Protein AF-A0A547NQZ8-F1 (afdb_monomer_lite)

Radius of gyration: 15.15 Å; chains: 1; bounding box: 36×28×36 Å

Foldseek 3Di:
DPDDDQDCVRPVPVVVVCVVCVVVVVVVVVVVVVVCVVDDPVVSVVVVVVVLLVVLCVVVVPDVPSSVVSSVVVVVVVVVVVVVCVVVVDDD

Structure (mmCIF, N/CA/C/O backbone):
data_AF-A0A547NQZ8-F1
#
_entry.id   AF-A0A547NQZ8-F1
#
loop_
_atom_site.group_PDB
_atom_site.id
_atom_site.type_symbol
_atom_site.label_atom_id
_atom_site.label_alt_id
_atom_site.label_comp_id
_atom_site.label_asym_id
_atom_site.label_entity_id
_atom_site.label_seq_id
_atom_site.pdbx_PDB_ins_code
_atom_site.Cartn_x
_atom_site.Cartn_y
_atom_site.Cartn_z
_atom_site.occupancy
_atom_site.B_iso_or_equiv
_atom_site.auth_seq_id
_atom_site.auth_comp_id
_atom_site.auth_asym_id
_atom_site.auth_atom_id
_atom_site.pdbx_PDB_model_num
ATOM 1 N N . MET A 1 1 ? -12.471 15.360 1.543 1.00 49.53 1 MET A N 1
ATOM 2 C CA . MET A 1 1 ? -13.284 14.642 2.553 1.00 49.53 1 MET A CA 1
ATOM 3 C C . MET A 1 1 ? -12.334 14.078 3.606 1.00 49.53 1 MET A C 1
ATOM 5 O O . MET A 1 1 ? -11.245 13.676 3.216 1.00 49.53 1 MET A O 1
ATOM 9 N N . LYS A 1 2 ? -12.660 14.092 4.909 1.00 54.38 2 LYS A N 1
ATOM 10 C CA . LYS A 1 2 ? -11.823 13.370 5.890 1.00 54.38 2 LYS A CA 1
ATOM 11 C C . LYS A 1 2 ? -11.945 11.864 5.605 1.00 54.38 2 LYS A C 1
ATOM 13 O O . LYS A 1 2 ? -13.072 11.427 5.373 1.00 54.38 2 LYS A O 1
ATOM 18 N N . PRO A 1 3 ? -10.847 11.089 5.601 1.00 58.03 3 PRO A N 1
ATOM 19 C CA . PRO A 1 3 ? -10.938 9.640 5.483 1.00 58.03 3 PRO A CA 1
ATOM 20 C C . PRO A 1 3 ? -11.779 9.104 6.642 1.00 58.03 3 PRO A C 1
ATOM 22 O O . PRO A 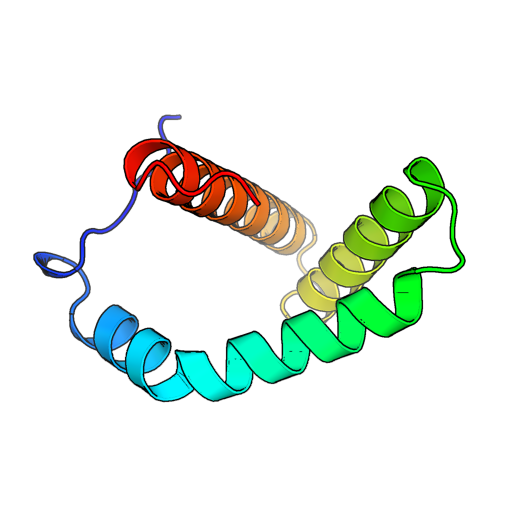1 3 ? -11.520 9.452 7.797 1.00 58.03 3 PRO A O 1
ATOM 25 N N . ILE A 1 4 ? -12.794 8.300 6.334 1.00 68.19 4 ILE A N 1
ATOM 26 C CA . ILE A 1 4 ? -13.508 7.531 7.351 1.00 68.19 4 ILE A CA 1
ATOM 27 C C . ILE A 1 4 ? -12.592 6.360 7.686 1.00 68.19 4 ILE A C 1
ATOM 29 O O . ILE A 1 4 ? -12.367 5.488 6.852 1.00 68.19 4 ILE A O 1
ATOM 33 N N . ILE A 1 5 ? -12.001 6.396 8.875 1.00 76.75 5 ILE A N 1
ATOM 34 C CA . ILE A 1 5 ? -11.173 5.311 9.391 1.00 76.75 5 ILE A CA 1
ATOM 35 C C . ILE A 1 5 ? -12.075 4.517 10.320 1.00 76.75 5 ILE A C 1
ATOM 37 O O . ILE A 1 5 ? -12.409 5.010 11.395 1.00 76.75 5 ILE A O 1
ATOM 41 N N . ALA A 1 6 ? -12.489 3.331 9.881 1.00 79.44 6 ALA A N 1
ATOM 42 C CA . ALA A 1 6 ? -13.209 2.419 10.753 1.00 79.44 6 ALA A CA 1
ATOM 43 C C . ALA A 1 6 ? -12.282 1.972 11.887 1.00 79.44 6 ALA A C 1
ATOM 45 O O . ALA A 1 6 ? -11.121 1.644 11.659 1.00 79.44 6 ALA A O 1
ATOM 46 N N . THR A 1 7 ? -12.798 1.987 13.104 1.00 84.06 7 THR A N 1
ATOM 47 C CA . THR A 1 7 ? -12.141 1.483 14.306 1.00 84.06 7 THR A CA 1
ATOM 48 C C . THR A 1 7 ? -12.308 -0.030 14.421 1.00 84.06 7 THR A C 1
ATOM 50 O O . THR A 1 7 ? -13.204 -0.621 13.817 1.00 84.06 7 THR A O 1
ATOM 53 N N . GLU A 1 8 ? -11.488 -0.669 15.257 1.00 86.06 8 GLU A N 1
ATOM 54 C CA . GLU A 1 8 ? -11.631 -2.097 15.573 1.00 86.06 8 GLU A CA 1
ATOM 55 C C . GLU A 1 8 ? -13.027 -2.431 16.117 1.00 86.06 8 GLU A C 1
ATOM 57 O O . GLU A 1 8 ? -13.602 -3.452 15.758 1.00 86.06 8 GLU A O 1
ATOM 62 N N . SER A 1 9 ? -13.626 -1.534 16.906 1.00 90.06 9 SER A N 1
ATOM 63 C CA . SER A 1 9 ? -15.005 -1.686 17.384 1.00 90.06 9 SER A CA 1
ATOM 64 C C . SER A 1 9 ? -16.061 -1.597 16.279 1.00 90.06 9 SER A C 1
ATOM 66 O O . SER A 1 9 ? -17.127 -2.187 16.420 1.00 90.06 9 SER A O 1
ATOM 68 N N . GLU A 1 10 ? -15.792 -0.861 15.197 1.00 91.75 10 GLU A N 1
ATOM 69 C CA . GLU A 1 10 ? -16.724 -0.706 14.072 1.00 91.75 10 GLU A CA 1
ATOM 70 C C . GLU A 1 10 ? -16.602 -1.846 13.050 1.00 91.75 10 GLU A C 1
ATOM 72 O O . GLU A 1 10 ? -17.569 -2.135 12.349 1.00 91.75 10 GLU A O 1
ATOM 77 N N . GLN A 1 11 ? -15.432 -2.487 12.945 1.00 91.00 11 GLN A N 1
ATOM 78 C CA . GLN A 1 11 ? -15.151 -3.564 11.982 1.00 91.00 11 GLN A CA 1
ATOM 79 C C . GLN A 1 11 ? -14.337 -4.718 12.611 1.00 91.00 11 GLN A C 1
ATOM 81 O O . GLN A 1 11 ? -13.252 -5.052 12.120 1.00 91.00 11 GLN A O 1
ATOM 86 N N . PRO A 1 12 ? -14.829 -5.365 13.684 1.00 92.44 12 PRO A N 1
ATOM 87 C CA . PRO A 1 12 ? -14.032 -6.309 14.474 1.00 92.44 12 PRO A CA 1
ATOM 88 C C . PRO A 1 12 ? -13.567 -7.532 13.672 1.00 92.44 12 PRO A C 1
ATOM 90 O O . PRO A 1 12 ? -12.453 -8.016 13.861 1.00 92.44 12 PRO A O 1
ATOM 93 N N . GLU A 1 13 ? -14.379 -8.011 12.729 1.00 94.88 13 GLU A N 1
ATOM 94 C CA . GLU A 1 13 ? -14.048 -9.175 11.899 1.00 94.88 13 GLU A CA 1
ATOM 95 C C . GLU A 1 13 ? -12.891 -8.894 10.931 1.00 94.88 13 GLU A C 1
ATOM 97 O O . GLU A 1 13 ? -12.000 -9.731 10.767 1.00 94.88 13 GLU A O 1
ATOM 102 N N . LEU A 1 14 ? -12.864 -7.701 10.324 1.00 90.75 14 LEU A N 1
ATOM 103 C CA . LEU A 1 14 ? -11.787 -7.293 9.419 1.00 90.75 14 LEU A CA 1
ATOM 104 C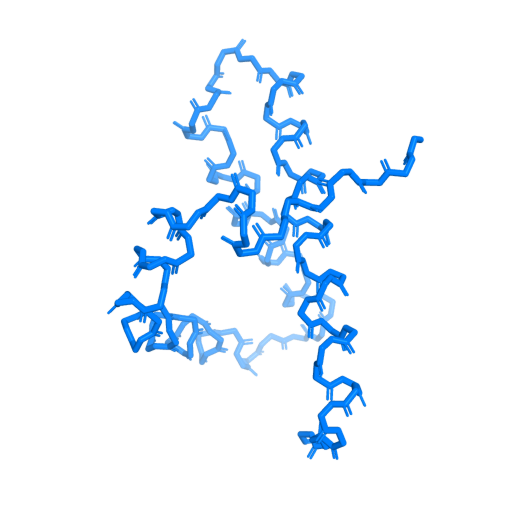 C . LEU A 1 14 ? -10.474 -7.100 10.179 1.00 90.75 14 LEU A C 1
ATOM 106 O O . LEU A 1 14 ? -9.422 -7.537 9.714 1.00 90.75 14 LEU A O 1
ATOM 110 N N . TYR A 1 15 ? -10.536 -6.498 11.367 1.00 90.81 15 TYR A N 1
ATOM 111 C CA . TYR A 1 15 ? -9.366 -6.356 12.230 1.00 90.81 15 TYR A CA 1
ATOM 112 C C . TYR A 1 15 ? -8.823 -7.721 12.665 1.00 90.81 15 TYR A C 1
ATOM 114 O O . TYR A 1 15 ? -7.630 -7.979 12.503 1.00 90.81 15 TYR A O 1
ATOM 122 N N . ALA A 1 16 ? -9.689 -8.634 13.115 1.00 94.06 16 ALA A N 1
ATOM 123 C CA . ALA A 1 16 ? -9.289 -9.988 13.497 1.00 94.06 16 ALA A CA 1
ATOM 124 C C . ALA A 1 16 ? -8.648 -10.762 12.332 1.00 94.06 16 ALA A C 1
ATOM 126 O O . ALA A 1 16 ? -7.657 -11.473 12.520 1.00 94.06 16 ALA A O 1
ATOM 127 N N . LEU A 1 17 ? -9.182 -10.604 11.117 1.00 95.62 17 LEU A N 1
ATOM 128 C CA . LEU A 1 17 ? -8.621 -11.189 9.903 1.00 95.62 17 LEU A CA 1
ATOM 129 C C . LEU A 1 17 ? -7.205 -10.667 9.623 1.00 95.62 17 LEU A C 1
ATOM 131 O O . LEU A 1 17 ? -6.278 -11.462 9.445 1.00 95.62 17 LEU A O 1
ATOM 135 N N . VAL A 1 18 ? -7.029 -9.344 9.627 1.00 92.19 18 VAL A N 1
ATOM 136 C CA . VAL A 1 18 ? -5.729 -8.710 9.374 1.00 92.19 18 VAL A CA 1
ATOM 137 C C . VAL A 1 18 ? -4.716 -9.085 10.455 1.00 92.19 18 VAL A C 1
ATOM 139 O O . VAL A 1 18 ? -3.576 -9.404 10.120 1.00 92.19 18 VAL A O 1
ATOM 142 N N . GLU A 1 19 ? -5.107 -9.117 11.733 1.00 93.19 19 GLU A N 1
ATOM 143 C CA . GLU A 1 19 ? -4.228 -9.542 12.832 1.00 93.19 19 GLU A CA 1
ATOM 144 C C . GLU A 1 19 ? -3.773 -10.994 12.684 1.00 93.19 19 GLU A C 1
ATOM 146 O O . GLU A 1 19 ? -2.580 -11.292 12.790 1.00 93.19 19 GLU A O 1
ATOM 151 N N . ARG A 1 20 ? -4.702 -11.900 12.358 1.00 96.81 20 ARG A N 1
ATOM 152 C CA . ARG A 1 20 ? -4.388 -13.311 12.095 1.00 96.81 20 ARG A CA 1
ATOM 153 C C . ARG A 1 20 ? -3.359 -13.461 10.972 1.00 96.81 20 ARG A C 1
ATOM 155 O O . ARG A 1 20 ? -2.488 -14.329 11.035 1.00 96.81 20 ARG A O 1
ATOM 162 N N . GLU A 1 21 ? -3.449 -12.625 9.943 1.00 97.38 21 GLU A N 1
ATOM 163 C CA . GLU A 1 21 ? -2.596 -12.691 8.753 1.00 97.38 21 GLU A CA 1
ATOM 164 C C . GLU A 1 21 ? -1.330 -11.828 8.853 1.00 97.38 21 GLU A C 1
ATOM 166 O O . GLU A 1 21 ? -0.396 -12.004 8.061 1.00 97.38 21 GLU A O 1
ATOM 171 N N . ARG A 1 22 ? -1.228 -10.965 9.872 1.00 94.12 22 ARG A N 1
ATOM 172 C CA . ARG A 1 22 ? -0.126 -10.015 10.085 1.00 94.12 22 ARG A CA 1
ATOM 173 C C . ARG A 1 22 ? 1.267 -10.643 9.966 1.00 94.12 22 ARG A C 1
ATOM 175 O O . ARG A 1 22 ? 2.113 -10.057 9.284 1.00 94.12 22 ARG A O 1
ATOM 182 N N . PRO A 1 23 ? 1.556 -11.842 10.518 1.00 96.06 23 PRO A N 1
ATOM 183 C CA . PRO A 1 23 ? 2.868 -12.462 10.340 1.00 96.06 23 PRO A CA 1
ATOM 184 C C . PRO A 1 23 ? 3.191 -12.793 8.876 1.00 96.06 23 PRO A C 1
ATOM 186 O O . PRO A 1 23 ? 4.338 -12.654 8.449 1.00 96.06 23 PRO A O 1
ATOM 189 N N . ALA A 1 24 ? 2.202 -13.244 8.100 1.00 97.44 24 ALA A N 1
ATOM 190 C CA . ALA A 1 24 ? 2.376 -13.550 6.683 1.00 97.44 24 ALA A CA 1
ATOM 191 C C . ALA A 1 24 ? 2.530 -12.269 5.854 1.00 97.44 24 ALA A C 1
ATOM 193 O O . ALA A 1 24 ? 3.455 -12.191 5.040 1.00 97.44 24 ALA A O 1
ATOM 194 N N . ILE A 1 25 ? 1.709 -11.253 6.138 1.00 94.06 25 ILE A N 1
ATOM 195 C CA . ILE A 1 25 ? 1.793 -9.915 5.535 1.00 94.06 25 ILE A CA 1
ATOM 196 C C . ILE A 1 25 ? 3.203 -9.344 5.727 1.00 94.06 25 ILE A C 1
ATOM 198 O O . ILE A 1 25 ? 3.882 -9.015 4.754 1.00 94.06 25 ILE A O 1
ATOM 202 N N . ASN A 1 26 ? 3.708 -9.333 6.964 1.00 92.88 26 ASN A N 1
ATOM 203 C CA . ASN A 1 26 ? 5.039 -8.814 7.279 1.00 92.88 26 ASN A CA 1
ATOM 204 C C . ASN A 1 26 ? 6.155 -9.558 6.531 1.00 92.88 26 ASN A C 1
ATOM 206 O O . ASN A 1 26 ? 7.118 -8.942 6.070 1.00 92.88 26 ASN A O 1
ATOM 210 N N . ARG A 1 27 ? 6.056 -10.887 6.383 1.00 95.81 27 ARG A N 1
ATOM 211 C CA . ARG A 1 27 ? 7.037 -11.663 5.605 1.00 95.81 27 ARG A CA 1
ATOM 212 C C . ARG A 1 27 ? 7.003 -11.301 4.121 1.00 95.81 27 ARG A C 1
ATOM 214 O O . ARG A 1 27 ? 8.069 -11.145 3.524 1.00 95.81 27 ARG A O 1
ATOM 221 N N . ALA A 1 28 ? 5.813 -11.158 3.541 1.00 94.31 28 ALA A N 1
ATOM 222 C CA . ALA A 1 28 ? 5.645 -10.793 2.138 1.00 94.31 28 ALA A CA 1
ATOM 223 C C . ALA A 1 28 ? 6.209 -9.392 1.852 1.00 94.31 28 ALA A C 1
ATOM 225 O O . ALA A 1 28 ? 7.066 -9.246 0.978 1.00 94.31 28 ALA A O 1
ATOM 226 N N . VAL A 1 29 ? 5.833 -8.399 2.665 1.00 91.06 29 VAL A N 1
ATOM 227 C CA . VAL A 1 29 ? 6.325 -7.016 2.549 1.00 91.06 29 VAL A CA 1
ATOM 228 C C . VAL A 1 29 ? 7.848 -6.966 2.668 1.00 91.06 29 VAL A C 1
ATOM 230 O O . VAL A 1 29 ? 8.516 -6.382 1.816 1.00 91.06 29 VAL A O 1
ATOM 233 N N . ASN A 1 30 ? 8.432 -7.652 3.655 1.00 91.88 30 ASN A N 1
ATOM 234 C CA . ASN A 1 30 ? 9.888 -7.699 3.818 1.00 91.88 30 ASN A CA 1
ATOM 235 C C . ASN A 1 30 ? 10.605 -8.345 2.625 1.00 91.88 30 ASN A C 1
ATOM 237 O O . ASN A 1 30 ? 11.703 -7.922 2.259 1.00 91.88 30 ASN A O 1
ATOM 241 N N . LYS A 1 31 ? 10.014 -9.378 2.014 1.00 94.06 31 LYS A N 1
ATOM 242 C CA . LYS A 1 31 ? 10.573 -10.014 0.814 1.00 94.06 31 LYS A CA 1
ATOM 243 C C . LYS A 1 31 ? 10.572 -9.045 -0.369 1.00 94.06 31 LYS A C 1
ATOM 245 O O . LYS A 1 31 ? 11.593 -8.927 -1.040 1.00 94.06 31 LYS A O 1
ATOM 250 N N . MET A 1 32 ? 9.474 -8.327 -0.586 1.00 89.56 32 MET A N 1
ATOM 251 C CA . MET A 1 32 ? 9.362 -7.339 -1.662 1.00 89.56 32 MET A CA 1
ATOM 252 C C . MET A 1 32 ? 10.307 -6.154 -1.442 1.00 89.56 32 MET A C 1
ATOM 254 O O . MET A 1 32 ? 11.035 -5.764 -2.351 1.00 89.56 32 MET A O 1
ATOM 258 N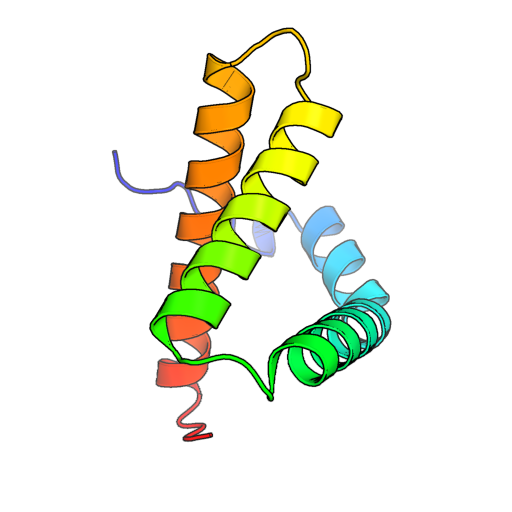 N . ALA A 1 33 ? 10.394 -5.646 -0.210 1.00 89.31 33 ALA A N 1
ATOM 259 C CA . ALA A 1 33 ? 11.333 -4.587 0.150 1.00 89.31 33 ALA A CA 1
ATOM 260 C C . ALA A 1 33 ? 12.789 -4.987 -0.141 1.00 89.31 33 ALA A C 1
ATOM 262 O O . ALA A 1 33 ? 13.564 -4.186 -0.658 1.00 89.31 33 ALA A O 1
ATOM 263 N N . LYS A 1 34 ? 13.170 -6.248 0.123 1.00 93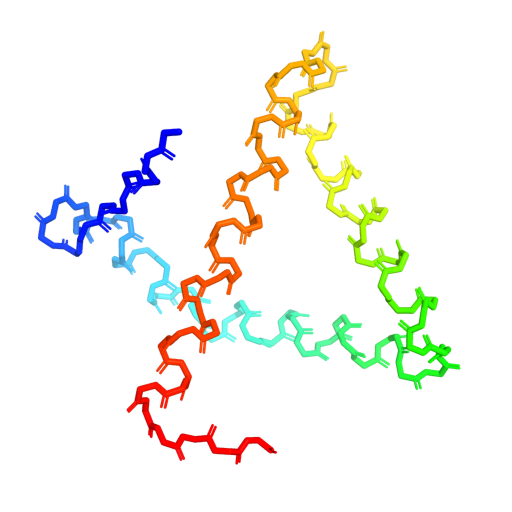.19 34 LYS A N 1
ATOM 264 C CA . LYS A 1 34 ? 14.508 -6.764 -0.218 1.00 93.19 34 LYS A CA 1
ATOM 265 C C . LYS A 1 34 ? 14.796 -6.713 -1.718 1.00 93.19 34 LYS A C 1
ATOM 267 O O . LYS A 1 34 ? 15.920 -6.382 -2.081 1.00 93.19 34 LYS A O 1
ATOM 272 N N . GLN A 1 35 ? 13.811 -7.008 -2.567 1.00 92.38 35 GLN A N 1
ATOM 273 C CA . GLN A 1 35 ? 13.980 -6.983 -4.026 1.00 92.38 35 GLN A CA 1
ATOM 274 C C . GLN A 1 35 ? 14.248 -5.571 -4.568 1.00 92.38 35 GLN A C 1
ATOM 276 O O . GLN A 1 35 ? 14.876 -5.433 -5.611 1.00 92.38 35 GLN A O 1
ATOM 281 N N . MET A 1 36 ? 13.837 -4.528 -3.843 1.00 94.12 36 MET A N 1
ATOM 282 C CA . MET A 1 36 ? 14.002 -3.132 -4.258 1.00 94.12 36 MET A CA 1
ATOM 283 C C . MET A 1 36 ? 15.293 -2.465 -3.742 1.00 94.12 36 MET A C 1
ATOM 285 O O . MET A 1 36 ? 15.607 -1.358 -4.167 1.00 94.12 36 MET A O 1
ATOM 289 N N . ARG A 1 37 ? 16.081 -3.119 -2.870 1.00 90.38 37 ARG A N 1
ATOM 290 C CA . ARG A 1 37 ? 17.250 -2.511 -2.185 1.00 90.38 37 ARG A CA 1
ATOM 291 C C . ARG A 1 37 ? 18.356 -1.977 -3.105 1.00 90.38 37 ARG A C 1
ATOM 293 O O . ARG A 1 37 ? 19.133 -1.141 -2.663 1.00 90.38 37 ARG A O 1
ATOM 300 N N . GLY A 1 38 ? 18.459 -2.475 -4.337 1.00 92.94 38 GLY A N 1
ATOM 301 C CA . GLY A 1 38 ? 19.461 -2.026 -5.314 1.00 92.94 38 GLY A CA 1
ATOM 302 C C . GLY A 1 38 ? 19.043 -0.804 -6.139 1.00 92.94 38 GLY A C 1
ATOM 303 O O . GLY A 1 38 ? 19.836 -0.308 -6.931 1.00 92.94 38 GLY A O 1
ATOM 304 N N . LEU A 1 39 ? 17.802 -0.338 -5.988 1.00 96.12 39 LEU A N 1
ATOM 305 C CA . LEU A 1 39 ? 17.259 0.797 -6.728 1.00 96.12 39 LEU A CA 1
ATOM 306 C C . LEU A 1 39 ? 17.489 2.111 -5.971 1.00 96.12 39 LEU A C 1
ATOM 308 O O . LEU A 1 39 ? 17.519 2.122 -4.738 1.00 96.12 39 LEU A O 1
ATOM 312 N N . SER A 1 40 ? 17.578 3.229 -6.700 1.00 96.94 40 SER A N 1
ATOM 313 C CA . SER A 1 40 ? 17.538 4.564 -6.085 1.00 96.94 40 SER A CA 1
ATOM 314 C C . SER A 1 40 ? 16.209 4.800 -5.366 1.00 96.94 40 SER A C 1
ATOM 316 O O . SER A 1 40 ? 15.198 4.192 -5.711 1.00 96.94 40 SER A O 1
ATOM 318 N N . ASP A 1 41 ? 16.186 5.715 -4.403 1.00 95.50 41 ASP A N 1
ATOM 319 C CA . ASP A 1 41 ? 14.980 6.132 -3.676 1.00 95.50 41 ASP A CA 1
ATOM 320 C C . ASP A 1 41 ? 13.801 6.494 -4.604 1.00 95.50 41 ASP A C 1
ATOM 322 O O . ASP A 1 41 ? 12.685 5.997 -4.428 1.00 95.50 41 ASP A O 1
ATOM 326 N N . VAL A 1 42 ? 14.052 7.278 -5.657 1.00 97.12 42 VAL A N 1
ATOM 327 C CA . VAL A 1 42 ? 13.052 7.635 -6.674 1.00 97.12 42 VAL A CA 1
ATOM 328 C C . VAL A 1 42 ? 12.567 6.395 -7.425 1.00 97.12 42 VAL A C 1
ATOM 330 O O . VAL A 1 42 ? 11.368 6.240 -7.651 1.00 97.12 42 VAL A O 1
ATOM 333 N N . SER A 1 43 ? 13.472 5.480 -7.773 1.00 96.81 43 SER A N 1
ATOM 334 C CA . SER A 1 43 ? 13.119 4.248 -8.487 1.00 96.81 43 SER A CA 1
ATOM 335 C C . SER A 1 43 ? 12.317 3.285 -7.608 1.00 96.81 43 SER A C 1
ATOM 337 O O . SER A 1 43 ? 11.369 2.671 -8.089 1.00 96.81 43 SER A O 1
ATOM 339 N N . GLN A 1 44 ? 12.630 3.190 -6.311 1.00 95.00 44 GLN A N 1
ATOM 340 C CA . GLN A 1 44 ? 11.838 2.422 -5.345 1.00 95.00 44 GLN A CA 1
ATOM 341 C C . GLN A 1 44 ? 10.416 2.985 -5.237 1.00 95.00 44 GLN A C 1
ATOM 343 O O . GLN A 1 44 ? 9.446 2.229 -5.271 1.00 95.00 44 GLN A O 1
ATOM 348 N N . LYS A 1 45 ? 10.275 4.318 -5.190 1.00 93.94 45 LYS A N 1
ATOM 349 C CA . LYS A 1 45 ? 8.966 4.984 -5.201 1.00 93.94 45 LYS A CA 1
ATOM 350 C C . LYS A 1 45 ? 8.164 4.647 -6.462 1.00 93.94 45 LYS A C 1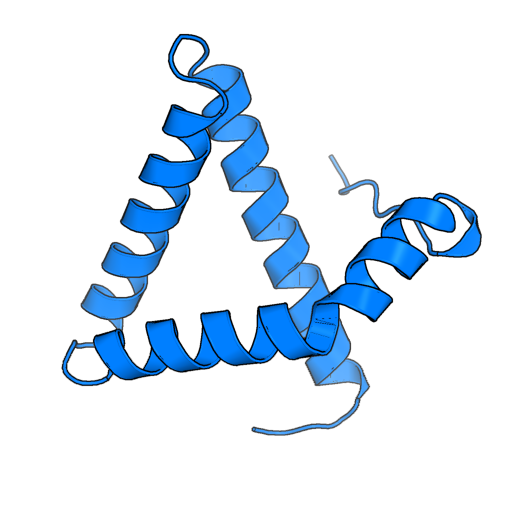
ATOM 352 O O . LYS A 1 45 ? 6.982 4.324 -6.359 1.00 93.94 45 LYS A O 1
ATOM 357 N N . VAL A 1 46 ? 8.790 4.709 -7.638 1.00 96.31 46 VAL A N 1
ATOM 358 C CA . VAL A 1 46 ? 8.130 4.372 -8.912 1.00 96.31 46 VAL A CA 1
ATOM 359 C C . VAL A 1 46 ? 7.726 2.897 -8.950 1.00 96.31 46 VAL A C 1
ATOM 361 O O . VAL A 1 46 ? 6.601 2.598 -9.342 1.00 96.31 46 VAL A O 1
ATOM 364 N N . ALA A 1 47 ? 8.582 1.988 -8.478 1.00 95.12 47 ALA A N 1
ATOM 365 C CA . ALA A 1 47 ? 8.274 0.561 -8.419 1.00 95.12 47 ALA A CA 1
ATOM 366 C C . ALA A 1 47 ? 7.048 0.269 -7.536 1.00 95.12 47 ALA A C 1
ATOM 368 O O . ALA A 1 47 ? 6.160 -0.482 -7.940 1.00 95.12 47 ALA A O 1
ATOM 369 N N . ILE A 1 48 ? 6.952 0.908 -6.363 1.00 94.06 48 ILE A N 1
ATOM 370 C CA . ILE A 1 48 ? 5.780 0.789 -5.482 1.00 94.06 48 ILE A CA 1
ATOM 371 C C . ILE A 1 48 ? 4.525 1.330 -6.178 1.00 94.06 48 ILE A C 1
ATOM 373 O O . ILE A 1 48 ? 3.488 0.673 -6.155 1.00 94.06 48 ILE A O 1
ATOM 377 N N . ALA A 1 49 ? 4.614 2.486 -6.843 1.00 95.12 49 ALA A N 1
ATOM 378 C CA . ALA A 1 49 ? 3.481 3.060 -7.566 1.00 95.12 49 ALA A CA 1
ATOM 379 C C . ALA A 1 49 ? 2.988 2.146 -8.704 1.00 95.12 49 ALA A C 1
ATOM 381 O O . ALA A 1 49 ? 1.785 1.923 -8.837 1.00 95.12 49 ALA A O 1
ATOM 382 N N . GLN A 1 50 ? 3.904 1.570 -9.489 1.00 95.62 50 GLN A N 1
ATOM 383 C CA . GLN A 1 50 ? 3.572 0.623 -10.559 1.00 95.62 50 GLN A CA 1
ATOM 384 C C . GLN A 1 50 ? 2.925 -0.652 -10.018 1.00 95.62 50 GLN A C 1
ATOM 386 O O . GLN A 1 50 ? 1.957 -1.147 -10.598 1.00 95.62 50 GLN A O 1
ATOM 391 N N . LEU A 1 51 ? 3.428 -1.172 -8.897 1.00 94.19 51 LEU A N 1
ATOM 392 C CA . LEU A 1 51 ? 2.846 -2.343 -8.258 1.00 94.19 51 LEU A CA 1
ATOM 393 C C . LEU A 1 51 ? 1.422 -2.062 -7.760 1.00 94.19 51 LEU A C 1
ATOM 395 O O . LEU A 1 51 ? 0.523 -2.861 -8.020 1.00 94.19 51 LEU A O 1
ATOM 399 N N . THR A 1 52 ? 1.204 -0.921 -7.101 1.00 94.81 52 THR A N 1
ATOM 400 C CA . THR A 1 52 ? -0.127 -0.490 -6.650 1.00 94.81 52 THR A CA 1
ATOM 401 C C . THR A 1 52 ? -1.094 -0.360 -7.823 1.00 94.81 52 THR A C 1
ATOM 403 O O . THR A 1 52 ? -2.197 -0.894 -7.756 1.00 94.81 52 THR A O 1
ATOM 406 N N . ALA A 1 53 ? -0.676 0.284 -8.918 1.00 95.81 53 ALA A N 1
ATOM 407 C CA . ALA A 1 53 ? -1.501 0.421 -10.117 1.00 95.81 53 ALA A CA 1
ATOM 408 C C . ALA A 1 53 ? -1.839 -0.942 -10.744 1.00 95.81 53 ALA A C 1
ATOM 410 O O . ALA A 1 53 ? -2.991 -1.193 -11.086 1.00 95.81 53 ALA A O 1
ATOM 411 N N . THR A 1 54 ? -0.857 -1.845 -10.835 1.00 95.12 54 THR A N 1
ATOM 412 C CA . THR A 1 54 ? -1.053 -3.209 -11.356 1.00 95.12 54 THR A CA 1
ATOM 413 C C . THR A 1 54 ? -2.082 -3.971 -10.527 1.00 95.12 54 THR A C 1
ATOM 415 O O . THR A 1 54 ? -2.977 -4.607 -11.078 1.00 95.12 54 THR A O 1
ATOM 418 N N . TRP A 1 55 ? -1.986 -3.890 -9.200 1.00 94.81 55 TRP A N 1
ATOM 419 C CA . TRP A 1 55 ? -2.934 -4.550 -8.309 1.00 94.81 55 TRP A CA 1
ATOM 420 C C . TRP A 1 55 ? -4.330 -3.916 -8.370 1.00 94.81 55 TRP A C 1
ATOM 422 O O . TRP A 1 55 ? -5.323 -4.640 -8.423 1.00 94.81 55 TRP A O 1
ATOM 432 N N . ALA A 1 56 ? -4.429 -2.584 -8.413 1.00 95.94 56 ALA A N 1
ATOM 433 C CA . ALA A 1 56 ? -5.710 -1.888 -8.518 1.00 95.94 56 ALA A CA 1
ATOM 434 C C . ALA A 1 56 ? -6.447 -2.250 -9.818 1.00 95.94 56 ALA A C 1
ATOM 436 O O . ALA A 1 56 ? -7.620 -2.613 -9.772 1.00 95.94 56 ALA A O 1
ATOM 437 N N . LEU A 1 57 ? -5.738 -2.251 -10.951 1.00 95.62 57 LEU A N 1
ATOM 438 C CA . LEU A 1 57 ? -6.290 -2.657 -12.247 1.00 95.62 57 LEU A CA 1
ATOM 439 C C . LEU A 1 57 ? -6.612 -4.155 -12.313 1.00 95.62 57 LEU A C 1
ATOM 441 O O . LEU A 1 57 ? -7.512 -4.546 -13.040 1.00 95.62 57 LEU A O 1
ATOM 445 N N . ALA A 1 58 ? -5.930 -5.009 -11.548 1.00 95.75 58 ALA A N 1
ATOM 446 C CA . ALA A 1 58 ? -6.305 -6.420 -11.459 1.00 95.75 58 ALA A CA 1
ATOM 447 C C . ALA A 1 58 ? -7.639 -6.635 -10.715 1.00 95.75 58 ALA A C 1
ATOM 449 O O . ALA A 1 58 ? -8.340 -7.601 -11.003 1.00 95.75 58 ALA A O 1
ATOM 450 N N . ASN A 1 59 ? -7.992 -5.753 -9.771 1.00 96.12 59 ASN A N 1
ATOM 451 C CA . ASN A 1 59 ? -9.267 -5.814 -9.043 1.00 96.12 59 ASN A CA 1
ATOM 452 C C . ASN A 1 59 ? -10.403 -5.108 -9.794 1.00 96.12 59 ASN A C 1
ATOM 454 O O . ASN A 1 59 ? -11.538 -5.575 -9.761 1.00 96.12 59 ASN A O 1
ATOM 458 N N . TYR A 1 60 ? -10.092 -4.006 -10.479 1.00 96.06 60 TYR A N 1
ATOM 459 C CA . TYR A 1 60 ? -11.051 -3.194 -11.229 1.00 96.06 60 TYR A CA 1
ATOM 460 C C . TYR A 1 60 ? -10.537 -2.938 -12.657 1.00 96.06 60 TYR A C 1
ATOM 462 O O . TYR A 1 60 ? -10.149 -1.817 -12.986 1.00 96.06 60 TYR A O 1
ATOM 470 N N . PRO A 1 61 ? -10.488 -3.973 -13.517 1.00 94.50 61 PRO A N 1
ATOM 471 C CA . PRO A 1 61 ? -9.871 -3.868 -14.844 1.00 94.50 61 PRO A CA 1
ATOM 472 C C . PRO A 1 61 ? -10.642 -2.972 -15.814 1.00 94.50 61 PRO A C 1
ATOM 474 O O . PRO A 1 61 ? -10.048 -2.394 -16.721 1.00 94.50 61 PRO A O 1
ATOM 477 N N . GLU A 1 62 ? -11.954 -2.858 -15.626 1.00 96.56 62 GLU A N 1
ATOM 478 C CA . GLU A 1 62 ? -12.856 -2.116 -16.514 1.00 96.56 62 GLU A CA 1
ATOM 479 C C . GLU A 1 62 ? -13.321 -0.784 -15.909 1.00 96.56 62 GLU A C 1
ATOM 481 O O . GLU A 1 62 ? -13.981 0.002 -16.583 1.00 96.56 62 GLU A O 1
ATOM 486 N N . ASP A 1 63 ? -12.957 -0.510 -14.653 1.00 95.94 63 ASP A N 1
ATOM 487 C CA . ASP A 1 63 ? -13.398 0.670 -13.913 1.00 95.94 63 ASP A CA 1
ATOM 488 C C . ASP A 1 63 ? -12.190 1.425 -13.348 1.00 95.94 63 ASP A C 1
ATOM 490 O O . ASP A 1 63 ? -11.677 1.158 -12.255 1.00 95.94 63 ASP A O 1
ATOM 494 N N . VAL A 1 64 ? -11.716 2.382 -14.145 1.00 95.00 64 VAL A N 1
ATOM 495 C CA . VAL A 1 64 ? -10.569 3.226 -13.799 1.00 95.00 64 VAL A CA 1
ATOM 496 C C . VAL A 1 64 ? -10.874 4.100 -12.584 1.00 95.00 64 VAL A C 1
ATOM 498 O O . VAL A 1 64 ? -9.978 4.326 -11.772 1.00 95.00 64 VAL A O 1
ATOM 501 N N . ASP A 1 65 ? -12.115 4.553 -12.408 1.00 95.94 65 ASP A N 1
ATOM 502 C CA . ASP A 1 65 ? -12.491 5.410 -11.282 1.00 95.94 65 ASP A CA 1
ATOM 503 C C . ASP A 1 65 ? -12.455 4.631 -9.958 1.00 95.94 65 ASP A C 1
ATOM 505 O O . ASP A 1 65 ? -11.955 5.137 -8.942 1.00 95.94 65 ASP A O 1
ATOM 509 N N . LEU A 1 66 ? -12.886 3.365 -9.962 1.00 95.31 66 LEU A N 1
ATOM 510 C CA . LEU A 1 66 ? -12.719 2.466 -8.818 1.00 95.31 66 LEU A CA 1
ATOM 511 C C . LEU A 1 66 ? -11.252 2.092 -8.580 1.00 95.31 66 LEU A C 1
ATOM 513 O O . LEU A 1 66 ? -10.810 2.087 -7.428 1.00 95.31 66 LEU A O 1
ATOM 517 N N . ALA A 1 67 ? -10.463 1.849 -9.631 1.00 95.88 67 ALA A N 1
ATOM 518 C CA . ALA A 1 67 ? -9.026 1.600 -9.493 1.00 95.88 67 ALA A CA 1
ATOM 519 C C . ALA A 1 67 ? -8.290 2.805 -8.869 1.00 95.88 67 ALA A C 1
ATOM 521 O O . ALA A 1 67 ? -7.458 2.636 -7.970 1.00 95.88 67 ALA A O 1
ATOM 522 N N . LEU A 1 68 ? -8.633 4.028 -9.286 1.00 95.31 68 LEU A N 1
ATOM 523 C CA . LEU A 1 68 ? -8.118 5.270 -8.703 1.00 95.31 68 LEU A CA 1
ATOM 524 C C . LEU A 1 68 ? -8.552 5.427 -7.241 1.00 95.31 68 LEU A C 1
ATOM 526 O O . LEU A 1 68 ? -7.724 5.743 -6.382 1.00 95.31 68 LEU A O 1
ATOM 530 N N . SER A 1 69 ? -9.820 5.143 -6.938 1.00 94.38 69 SER A N 1
ATOM 531 C CA . SER A 1 69 ? -10.352 5.188 -5.570 1.00 94.38 69 SER A CA 1
ATOM 532 C C . SER A 1 69 ? -9.630 4.204 -4.642 1.00 94.38 69 SER A C 1
ATOM 534 O O . SER A 1 69 ? -9.288 4.546 -3.508 1.00 94.38 69 SER A O 1
ATOM 536 N N . LEU A 1 70 ? -9.330 2.999 -5.132 1.00 93.75 70 LEU A N 1
ATOM 537 C CA . LEU A 1 70 ? -8.572 1.986 -4.401 1.00 93.75 70 LEU A CA 1
ATOM 538 C C . LEU A 1 70 ? -7.117 2.414 -4.155 1.00 93.75 70 LEU A C 1
ATOM 540 O O . LEU A 1 70 ? -6.600 2.244 -3.049 1.00 93.75 70 LEU A O 1
ATOM 544 N N . SER A 1 71 ? -6.465 3.019 -5.151 1.00 94.75 71 SER A N 1
ATOM 545 C CA . SER A 1 71 ? -5.120 3.582 -4.986 1.00 94.75 71 SER A CA 1
ATOM 546 C C . SER A 1 71 ? -5.085 4.665 -3.899 1.00 94.75 71 SER A C 1
ATOM 548 O O . SER A 1 71 ? -4.160 4.702 -3.084 1.00 94.75 71 SER A O 1
ATOM 550 N N . GLU A 1 72 ? -6.099 5.529 -3.846 1.00 93.62 72 GLU A N 1
ATOM 551 C CA . GLU A 1 72 ? -6.208 6.562 -2.812 1.00 93.62 72 GLU A CA 1
ATOM 552 C C . GLU A 1 72 ? -6.468 5.961 -1.420 1.00 93.62 72 GLU A C 1
ATOM 554 O O . GLU A 1 72 ? -5.881 6.400 -0.428 1.00 93.62 72 GLU A O 1
ATOM 559 N N . ALA A 1 73 ? -7.279 4.901 -1.332 1.00 91.25 73 ALA A N 1
ATOM 560 C CA . ALA A 1 73 ? -7.490 4.169 -0.085 1.00 91.25 73 ALA A CA 1
ATOM 561 C C . ALA A 1 73 ? -6.184 3.556 0.460 1.00 91.25 73 ALA A C 1
ATOM 563 O O . ALA A 1 73 ? -5.910 3.657 1.657 1.00 91.25 73 ALA A O 1
ATOM 564 N N . ILE A 1 74 ? -5.324 3.003 -0.405 1.00 92.81 74 ILE A N 1
ATOM 565 C CA . ILE A 1 74 ? -3.997 2.490 -0.013 1.00 92.81 74 ILE A CA 1
ATOM 566 C C . ILE A 1 74 ? -3.099 3.613 0.516 1.00 92.81 74 ILE A C 1
ATOM 568 O O . ILE A 1 74 ? -2.400 3.437 1.523 1.00 92.81 74 ILE A O 1
ATOM 572 N N . ARG A 1 75 ? -3.118 4.784 -0.132 1.00 92.19 75 ARG A N 1
ATOM 573 C CA . ARG A 1 75 ? -2.373 5.959 0.339 1.00 92.19 75 ARG A CA 1
ATOM 574 C C . ARG A 1 75 ? -2.836 6.366 1.739 1.00 92.19 75 ARG A C 1
ATOM 576 O O . ARG A 1 75 ? -2.006 6.570 2.621 1.00 92.19 75 ARG A O 1
ATOM 583 N N . HIS A 1 76 ? -4.147 6.409 1.972 1.00 91.00 76 HIS A N 1
ATOM 584 C CA . HIS A 1 76 ? -4.696 6.675 3.301 1.00 91.00 76 HIS A CA 1
ATOM 585 C C . HIS A 1 76 ? -4.281 5.625 4.336 1.00 91.00 76 HIS A C 1
ATOM 587 O O . HIS A 1 76 ? -3.895 5.995 5.443 1.00 91.00 76 HIS A O 1
ATOM 593 N N . GLN A 1 77 ? -4.289 4.336 3.988 1.00 89.06 77 GLN A N 1
ATOM 594 C CA . GLN A 1 77 ? -3.821 3.283 4.892 1.00 89.06 77 GLN A CA 1
ATOM 595 C C . GLN A 1 77 ? -2.330 3.438 5.238 1.00 89.06 77 GLN A C 1
ATOM 597 O O . GLN A 1 77 ? -1.925 3.220 6.380 1.00 89.06 77 GLN A O 1
ATOM 602 N N . THR A 1 78 ? -1.517 3.879 4.276 1.00 91.62 78 THR A N 1
ATOM 603 C CA . THR A 1 78 ? -0.103 4.208 4.507 1.00 91.62 78 THR A CA 1
ATOM 604 C C . THR A 1 78 ? 0.043 5.351 5.515 1.00 91.62 78 THR A C 1
ATOM 606 O O . THR A 1 78 ? 0.822 5.235 6.461 1.00 91.62 78 THR A O 1
ATOM 609 N N . ASP A 1 79 ? -0.743 6.425 5.372 1.00 91.19 79 ASP A N 1
ATOM 610 C CA . ASP A 1 79 ? -0.742 7.552 6.316 1.00 91.19 79 ASP A CA 1
ATOM 611 C C . ASP A 1 79 ? -1.106 7.105 7.744 1.00 91.19 79 ASP A C 1
ATOM 613 O O . ASP A 1 79 ? -0.531 7.605 8.716 1.00 91.19 79 ASP A O 1
ATOM 617 N N . ILE A 1 80 ? -2.047 6.162 7.885 1.00 87.31 80 ILE A N 1
ATOM 618 C CA . ILE A 1 80 ? -2.433 5.579 9.180 1.00 87.31 80 ILE A CA 1
ATOM 619 C C . ILE A 1 80 ? -1.239 4.867 9.814 1.00 87.31 80 ILE A C 1
ATOM 621 O O . ILE A 1 80 ? -0.853 5.226 10.928 1.00 87.31 80 ILE A O 1
ATOM 625 N N . TYR A 1 81 ? -0.602 3.939 9.094 1.00 87.44 81 TYR A N 1
ATOM 626 C CA . TYR A 1 81 ? 0.543 3.197 9.624 1.00 87.44 81 TYR A CA 1
ATOM 627 C C . TYR A 1 81 ? 1.707 4.112 10.014 1.00 87.44 81 TYR A C 1
ATOM 629 O O . TYR A 1 81 ? 2.295 3.937 11.079 1.00 87.44 81 TYR A O 1
ATOM 637 N N . LEU A 1 82 ? 2.012 5.138 9.213 1.00 89.12 82 LEU A N 1
ATOM 638 C CA . LEU A 1 82 ? 3.068 6.101 9.548 1.00 89.12 82 LEU A CA 1
ATOM 639 C C . LEU A 1 82 ? 2.762 6.870 10.842 1.00 89.12 82 LEU A C 1
ATOM 641 O O . LEU A 1 82 ? 3.652 7.080 11.669 1.00 89.12 82 LEU A O 1
ATOM 645 N N . ARG A 1 83 ? 1.502 7.269 11.049 1.00 87.12 83 ARG A N 1
ATOM 646 C CA . ARG A 1 83 ? 1.071 7.945 12.284 1.00 87.12 83 ARG A CA 1
ATOM 647 C C . ARG A 1 83 ? 1.112 7.013 13.490 1.00 87.12 83 ARG A C 1
ATOM 649 O O . ARG A 1 83 ? 1.456 7.465 14.578 1.00 87.12 83 ARG A O 1
ATOM 656 N N . GLU A 1 84 ? 0.758 5.745 13.324 1.00 84.50 84 GLU A N 1
ATOM 657 C CA . GLU A 1 84 ? 0.832 4.739 14.389 1.00 84.50 84 GLU A CA 1
ATOM 658 C C . GLU A 1 84 ? 2.276 4.458 14.806 1.00 84.50 84 GLU A C 1
ATOM 660 O O . GLU A 1 84 ? 2.580 4.504 15.997 1.00 84.50 84 GLU A O 1
ATOM 665 N N . VAL A 1 85 ? 3.186 4.281 13.842 1.00 82.06 85 VAL A N 1
ATOM 666 C CA . VAL A 1 85 ? 4.627 4.133 14.106 1.00 82.06 85 VAL A CA 1
ATOM 667 C C . VAL A 1 85 ? 5.169 5.351 14.857 1.00 82.06 85 VAL A C 1
ATOM 669 O O . VAL A 1 85 ? 5.8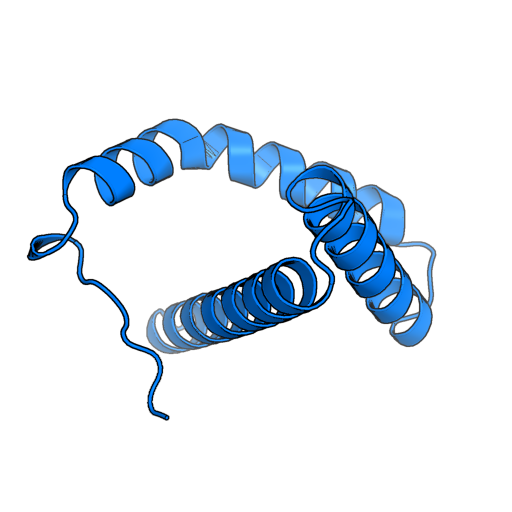69 5.199 15.860 1.00 82.06 85 VAL A O 1
ATOM 672 N N . ALA A 1 86 ? 4.790 6.563 14.435 1.00 82.12 86 ALA A N 1
ATOM 673 C CA . ALA A 1 86 ? 5.193 7.793 15.112 1.00 82.12 86 ALA A CA 1
ATOM 674 C C . ALA A 1 86 ? 4.687 7.864 16.566 1.00 82.12 86 ALA A C 1
ATOM 676 O O . ALA A 1 86 ? 5.436 8.271 17.454 1.00 82.12 86 ALA A O 1
ATOM 677 N N . LYS A 1 87 ? 3.443 7.438 16.830 1.00 79.50 87 LYS A N 1
ATOM 678 C CA . LYS A 1 87 ? 2.872 7.372 18.189 1.00 79.50 87 LYS A CA 1
ATOM 679 C C . LYS A 1 87 ? 3.564 6.333 19.068 1.00 79.50 87 LYS A C 1
ATOM 681 O O . LYS A 1 87 ? 3.730 6.570 20.259 1.00 79.50 87 LYS A O 1
ATOM 686 N N . ALA A 1 88 ? 3.971 5.204 18.492 1.00 75.06 88 ALA A N 1
ATOM 687 C CA . ALA A 1 88 ? 4.648 4.128 19.209 1.00 75.06 88 ALA A CA 1
ATOM 688 C C . ALA A 1 88 ? 6.099 4.472 19.603 1.00 75.06 88 ALA A C 1
ATOM 690 O O . ALA A 1 88 ? 6.755 3.676 20.269 1.00 75.06 88 ALA A O 1
ATOM 691 N N . GLY A 1 89 ? 6.626 5.634 19.189 1.00 61.81 89 GLY A N 1
ATOM 692 C CA . GLY A 1 89 ? 7.996 6.058 19.497 1.00 61.81 89 GLY A CA 1
ATOM 693 C C . GLY A 1 89 ? 9.078 5.201 18.830 1.00 61.81 89 GLY A C 1
ATOM 694 O O . GLY A 1 89 ? 10.261 5.358 19.132 1.00 61.81 89 GLY A O 1
ATOM 695 N N . VAL A 1 90 ? 8.693 4.305 17.918 1.00 56.75 90 VAL A N 1
ATOM 696 C CA . VAL A 1 90 ? 9.610 3.414 17.210 1.00 56.75 90 VAL A CA 1
ATOM 697 C C . VAL A 1 90 ? 10.276 4.214 16.094 1.00 56.75 90 VAL A C 1
ATOM 699 O O . VAL A 1 90 ? 9.702 4.437 15.030 1.00 56.75 90 VAL A O 1
ATOM 702 N N . ARG A 1 91 ? 11.500 4.681 16.348 1.00 51.47 91 ARG A N 1
ATOM 703 C CA . ARG A 1 91 ? 12.410 5.126 15.288 1.00 51.47 91 ARG A CA 1
ATOM 704 C C . ARG A 1 91 ? 13.035 3.873 14.673 1.00 51.47 91 ARG A C 1
ATOM 706 O O . ARG A 1 91 ? 13.770 3.173 15.365 1.00 51.47 91 ARG A O 1
ATOM 713 N N . HIS A 1 92 ? 12.667 3.572 13.429 1.00 51.03 92 HIS A N 1
ATOM 714 C CA . HIS A 1 92 ? 13.342 2.564 12.608 1.00 51.03 92 HIS A CA 1
ATOM 715 C C . HIS A 1 92 ? 14.763 2.997 12.250 1.00 51.03 92 HIS A C 1
ATOM 717 O O . HIS A 1 92 ? 14.963 4.215 12.035 1.00 51.03 92 HIS A O 1
#

Sequence (92 aa):
MKPIIATESEQPELYALVERERPAINRAVNKMAKQMRGLSDVSQKVAIAQLTATWALANYPEDVDLALSLSEAIRHQTDIYLREVAKAGVRH

pLDDT: mean 89.22, std 11.22, range [49.53, 97.44]

Secondary structure (DSSP, 8-state):
-------TTTSHHHHHHHHHHHHHHHHHHHHHHHHHTTS-HHHHHHHHHHHHHHHHHHHSSS-HHHHHHHHHHHHHHHHHHHHHHHHTT---